Protein AF-A0A1J7H4S2-F1 (afdb_monomer_lite)

Radius of gyration: 12.7 Å; chains: 1; bounding box: 27×32×30 Å

InterPro domains:
  IPR010734 Copine, C-terminal [PF07002] (2-64)
  IPR052079 E3 ubiquitin-ligases/Copine domain-containing protein [PTHR45751] (1-64)

Secondary structure (DSSP, 8-state):
--TT-EE--EE-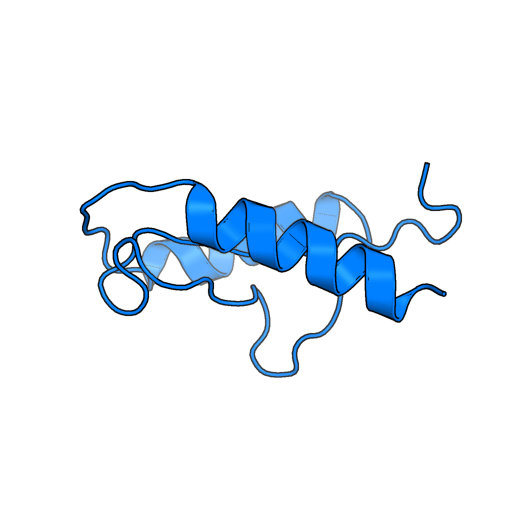SBTTTTTT--EESSTT-PPEEHHHHHHHHHHHHGGG--B-----SHHHHHHHHHHHHHT-

Foldseek 3Di:
DPPQQWAWDWDAQFPVHAQNAIDGLDPVSGTARHVVRVVVSCVVCVVVTHHHYDHDCVHVVVVVVVVVVVVD

Structure (mmCIF, N/CA/C/O backbone):
data_AF-A0A1J7H4S2-F1
#
_entry.id   AF-A0A1J7H4S2-F1
#
loop_
_atom_site.group_PDB
_atom_site.id
_atom_site.type_symbol
_atom_site.label_atom_id
_atom_site.label_alt_id
_atom_site.label_comp_id
_atom_site.label_asym_id
_atom_site.label_entity_id
_atom_site.label_seq_id
_atom_site.pdbx_PDB_ins_code
_atom_site.Cartn_x
_atom_site.Cartn_y
_atom_site.Cartn_z
_atom_site.occupancy
_atom_site.B_iso_or_equiv
_atom_site.auth_seq_id
_atom_site.auth_comp_id
_atom_site.auth_asym_id
_atom_site.auth_atom_id
_atom_site.pdbx_PDB_model_num
ATOM 1 N N . LEU A 1 1 ? 16.210 -12.167 -6.240 1.00 54.94 1 LEU A N 1
ATOM 2 C CA . LEU A 1 1 ? 15.884 -10.737 -6.441 1.00 54.94 1 LEU A CA 1
ATOM 3 C C . LEU A 1 1 ? 15.008 -10.693 -7.674 1.00 54.94 1 LEU A C 1
ATOM 5 O O . LEU A 1 1 ? 15.406 -11.334 -8.636 1.00 54.94 1 LEU A O 1
ATOM 9 N N . ASP A 1 2 ? 13.831 -10.062 -7.609 1.00 56.94 2 ASP A N 1
ATOM 10 C CA . ASP A 1 2 ? 12.897 -10.002 -8.747 1.00 56.94 2 ASP A CA 1
ATOM 11 C C . ASP A 1 2 ? 13.636 -9.436 -9.969 1.00 56.94 2 ASP A C 1
ATOM 13 O O . ASP A 1 2 ? 14.108 -8.296 -9.939 1.00 56.94 2 ASP A O 1
ATOM 17 N N . GLU A 1 3 ? 13.796 -10.251 -11.013 1.00 63.03 3 GLU A N 1
ATOM 18 C CA . GLU A 1 3 ? 14.531 -9.875 -12.231 1.00 63.03 3 GLU A CA 1
ATOM 19 C C . GLU A 1 3 ? 13.806 -8.747 -12.989 1.00 63.03 3 GLU A C 1
ATOM 21 O O . GLU A 1 3 ? 14.435 -7.931 -13.668 1.00 63.03 3 GLU A O 1
ATOM 26 N N . ASP A 1 4 ? 12.496 -8.624 -12.758 1.00 74.38 4 ASP A N 1
ATOM 27 C CA . ASP A 1 4 ? 11.595 -7.705 -13.451 1.00 74.38 4 ASP A CA 1
ATOM 28 C C . ASP A 1 4 ? 11.474 -6.325 -12.779 1.00 74.38 4 ASP A C 1
ATOM 30 O O . ASP A 1 4 ? 10.839 -5.420 -13.318 1.00 74.38 4 ASP A O 1
ATOM 34 N N . ASN A 1 5 ? 12.110 -6.116 -11.617 1.00 82.75 5 ASN A N 1
ATOM 35 C CA . ASN A 1 5 ? 11.964 -4.917 -10.772 1.00 82.75 5 ASN A CA 1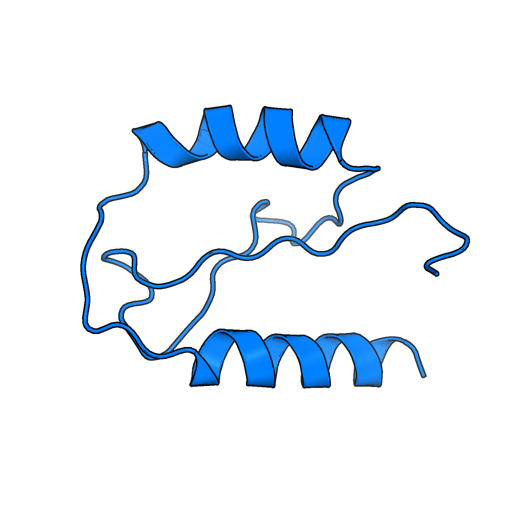
ATOM 36 C C . ASN A 1 5 ? 10.511 -4.572 -10.370 1.00 82.75 5 ASN A C 1
ATOM 38 O O . ASN A 1 5 ? 10.220 -3.428 -10.007 1.00 82.75 5 ASN A O 1
ATOM 42 N N . LEU A 1 6 ? 9.602 -5.541 -10.436 1.00 91.19 6 LEU A N 1
ATOM 43 C CA . LEU A 1 6 ? 8.217 -5.392 -10.010 1.00 91.19 6 LEU A CA 1
ATOM 44 C C . LEU A 1 6 ? 8.111 -5.634 -8.497 1.00 91.19 6 LEU A C 1
ATOM 46 O O . LEU A 1 6 ? 8.790 -6.497 -7.952 1.00 91.19 6 LEU A O 1
ATOM 50 N N . ILE A 1 7 ? 7.292 -4.846 -7.802 1.00 92.88 7 ILE A N 1
ATOM 51 C CA . ILE A 1 7 ? 7.106 -4.916 -6.349 1.00 92.88 7 ILE A CA 1
ATOM 52 C C . ILE A 1 7 ? 5.612 -4.986 -6.038 1.00 92.88 7 ILE A C 1
ATOM 54 O O . ILE A 1 7 ? 4.871 -4.027 -6.268 1.00 92.88 7 ILE A O 1
ATOM 58 N N . HIS A 1 8 ? 5.161 -6.114 -5.487 1.00 93.88 8 HIS A N 1
ATOM 59 C CA . HIS A 1 8 ? 3.814 -6.212 -4.927 1.00 93.88 8 HIS A CA 1
ATOM 60 C C . HIS A 1 8 ? 3.735 -5.343 -3.667 1.00 93.88 8 HIS A C 1
ATOM 62 O O . HIS A 1 8 ? 4.599 -5.430 -2.792 1.00 93.88 8 HIS A O 1
ATOM 68 N N . CYS A 1 9 ? 2.730 -4.472 -3.580 1.00 96.62 9 CYS A N 1
ATOM 69 C CA . CYS A 1 9 ? 2.599 -3.518 -2.481 1.00 96.62 9 CYS A CA 1
ATOM 70 C C . CYS A 1 9 ? 1.217 -3.591 -1.854 1.00 96.62 9 CYS A C 1
ATOM 72 O O . CYS A 1 9 ? 0.213 -3.294 -2.503 1.00 96.62 9 CYS A O 1
ATOM 74 N N . PHE A 1 10 ? 1.207 -3.921 -0.567 1.00 97.44 10 PHE A N 1
ATOM 75 C CA . PHE A 1 10 ? 0.005 -4.045 0.236 1.00 97.44 10 PHE A CA 1
ATOM 76 C C . PHE A 1 10 ? 0.113 -3.196 1.502 1.00 97.44 10 PHE A C 1
ATOM 78 O O . PHE A 1 10 ? 1.210 -2.983 2.025 1.00 97.44 10 PHE A O 1
ATOM 85 N N . GLY A 1 11 ? -1.024 -2.720 1.999 1.00 97.31 11 GLY A N 1
ATOM 86 C CA . GLY A 1 11 ? -1.162 -2.152 3.337 1.00 97.31 11 GLY A CA 1
ATOM 87 C C . GLY A 1 11 ? -2.151 -2.956 4.179 1.00 97.31 11 GLY A C 1
ATOM 88 O O . GLY A 1 11 ? -2.941 -3.727 3.646 1.00 97.31 11 GLY A O 1
ATOM 89 N N . PHE A 1 12 ? -2.083 -2.794 5.498 1.00 97.88 12 PHE A N 1
ATOM 90 C CA . PHE A 1 12 ? -2.968 -3.438 6.473 1.00 97.88 12 PHE A CA 1
ATOM 91 C C . PHE A 1 12 ? -3.064 -2.569 7.734 1.00 97.88 12 PHE A C 1
ATOM 93 O O . PHE A 1 12 ? -2.258 -1.653 7.929 1.00 97.88 12 PHE A O 1
ATOM 100 N N . GLY A 1 13 ? -4.026 -2.865 8.607 1.00 97.31 13 GLY A N 1
ATOM 101 C CA . GLY A 1 13 ? -4.257 -2.123 9.850 1.00 97.31 13 GLY A CA 1
ATOM 102 C C . GLY A 1 13 ? -5.028 -0.809 9.692 1.00 97.31 13 GLY A C 1
ATOM 103 O O . GLY A 1 13 ? -5.049 -0.004 10.628 1.00 97.31 13 GLY A O 1
ATOM 104 N N . ASP A 1 14 ? -5.651 -0.562 8.539 1.00 97.62 14 ASP A N 1
ATOM 105 C CA . ASP A 1 14 ? -6.578 0.558 8.381 1.00 97.62 14 ASP A CA 1
ATOM 106 C C . ASP A 1 14 ? -8.000 0.177 8.830 1.00 97.62 14 ASP A C 1
ATOM 108 O O . ASP A 1 14 ? -8.279 -0.964 9.203 1.00 97.62 14 ASP A O 1
ATOM 112 N N . ALA A 1 15 ? -8.914 1.148 8.830 1.00 97.56 15 ALA A N 1
ATOM 113 C CA . ALA A 1 15 ? -10.300 0.946 9.252 1.00 97.56 15 ALA A CA 1
ATOM 114 C C . ALA A 1 15 ? -11.094 -0.014 8.348 1.00 97.56 15 ALA A C 1
ATOM 116 O O . ALA A 1 15 ? -12.190 -0.425 8.726 1.00 97.56 15 ALA A O 1
ATOM 117 N N . LEU A 1 16 ? -10.584 -0.360 7.163 1.00 96.38 16 LEU A N 1
ATOM 118 C CA . LEU A 1 16 ? -11.202 -1.348 6.285 1.00 96.38 16 LEU A CA 1
ATOM 119 C C . LEU A 1 16 ? -10.652 -2.748 6.558 1.00 96.38 16 LEU A C 1
ATOM 121 O O . LEU A 1 16 ? -11.439 -3.679 6.710 1.00 96.38 16 LEU A O 1
ATOM 125 N N . THR A 1 17 ? -9.334 -2.904 6.695 1.00 97.69 17 THR A N 1
ATOM 126 C CA . THR A 1 17 ? -8.711 -4.226 6.844 1.00 97.69 17 THR A CA 1
ATOM 127 C C . THR A 1 17 ? -8.617 -4.724 8.284 1.00 97.69 17 THR A C 1
ATOM 129 O O . THR A 1 17 ? -8.563 -5.933 8.510 1.00 97.69 17 THR A O 1
ATOM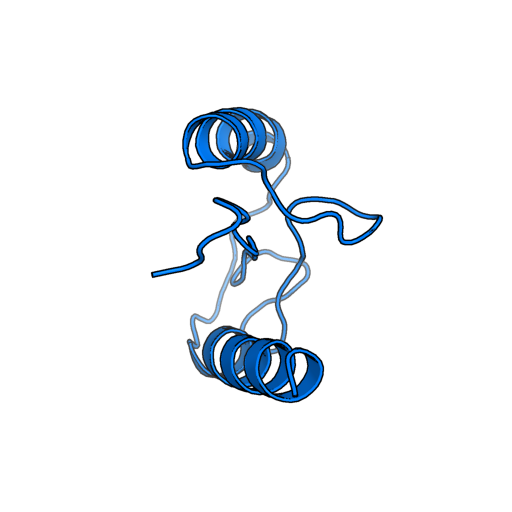 132 N N . HIS A 1 18 ? -8.542 -3.816 9.266 1.00 97.00 18 HIS A N 1
ATOM 133 C CA . HIS A 1 18 ? -8.222 -4.136 10.663 1.00 97.00 18 HIS A CA 1
ATOM 134 C C . HIS A 1 18 ? -7.025 -5.110 10.750 1.00 97.00 18 HIS A C 1
ATOM 136 O O . HIS A 1 18 ? -6.005 -4.887 10.095 1.00 97.00 18 HIS A O 1
ATOM 142 N N . ASP A 1 19 ? -7.148 -6.186 11.528 1.00 97.75 19 ASP A N 1
ATOM 143 C CA . ASP A 1 19 ? -6.156 -7.247 11.699 1.00 97.75 19 ASP A CA 1
ATOM 144 C C . ASP A 1 19 ? -6.459 -8.517 10.881 1.00 97.75 19 ASP A C 1
ATOM 146 O O . ASP A 1 19 ? -5.848 -9.555 11.138 1.00 97.75 19 ASP A O 1
ATOM 150 N N . GLN A 1 20 ? -7.393 -8.445 9.925 1.00 97.94 20 GLN A N 1
ATOM 151 C CA . GLN A 1 20 ? -7.920 -9.610 9.199 1.00 97.94 20 GLN A CA 1
ATOM 152 C C . GLN A 1 20 ? -7.546 -9.646 7.716 1.00 97.94 20 GLN A C 1
ATOM 154 O O . GLN A 1 20 ? -7.574 -10.719 7.126 1.00 97.94 20 GLN A O 1
ATOM 159 N N . ASP A 1 21 ? -7.213 -8.505 7.109 1.00 97.75 21 ASP A N 1
ATOM 160 C CA . ASP A 1 21 ? -7.021 -8.422 5.657 1.00 97.75 21 ASP A CA 1
ATOM 161 C C . ASP A 1 21 ? -5.861 -7.492 5.264 1.00 97.75 21 ASP A C 1
ATOM 163 O O . ASP A 1 21 ? -5.226 -6.847 6.107 1.00 97.75 21 ASP A O 1
ATOM 167 N N . VAL A 1 22 ? -5.602 -7.412 3.963 1.00 97.88 22 VAL A N 1
ATOM 168 C CA . VAL A 1 22 ? -4.718 -6.442 3.325 1.00 97.88 22 VAL A CA 1
ATOM 169 C C . VAL A 1 22 ? -5.455 -5.714 2.203 1.00 97.88 22 VAL A C 1
ATOM 171 O O . VAL A 1 22 ? -6.400 -6.225 1.614 1.00 97.88 22 VAL A O 1
ATOM 174 N N . PHE A 1 23 ? -4.990 -4.525 1.840 1.00 97.19 23 PHE A N 1
ATOM 175 C CA . PHE A 1 23 ? -5.407 -3.854 0.612 1.00 97.19 23 PHE A CA 1
ATOM 176 C C . PHE A 1 23 ? -4.212 -3.694 -0.326 1.00 97.19 23 PHE A C 1
ATOM 178 O O . PHE A 1 23 ? -3.093 -3.433 0.119 1.00 97.19 23 PHE A O 1
ATOM 185 N N . SER A 1 24 ? -4.440 -3.814 -1.633 1.00 97.00 24 SER A N 1
ATOM 186 C CA . SER A 1 24 ? -3.425 -3.482 -2.637 1.00 97.00 24 SER A CA 1
ATOM 187 C C . SER A 1 24 ? -3.290 -1.968 -2.796 1.00 97.00 24 SER A C 1
ATOM 189 O O . SER A 1 24 ? -4.266 -1.221 -2.703 1.00 97.00 24 SER A O 1
ATOM 191 N N . PHE A 1 25 ? -2.079 -1.492 -3.084 1.00 97.31 25 PHE A N 1
ATOM 192 C CA . PHE A 1 25 ? -1.830 -0.076 -3.371 1.00 97.31 25 PHE A CA 1
ATOM 193 C C . PHE A 1 25 ? -2.632 0.435 -4.580 1.00 97.31 25 PHE A C 1
ATOM 195 O O . PHE A 1 25 ? -2.933 1.633 -4.661 1.00 97.31 25 PHE A O 1
ATOM 202 N N . TYR A 1 26 ? -3.008 -0.454 -5.501 1.00 96.56 26 TYR A N 1
ATOM 203 C CA . TYR A 1 26 ? -3.847 -0.146 -6.653 1.00 96.56 26 TYR A CA 1
ATOM 204 C C . TYR A 1 26 ? -5.081 -1.050 -6.702 1.00 96.56 26 TYR A C 1
ATOM 206 O O . TYR A 1 26 ? -4.992 -2.250 -6.468 1.00 96.56 26 TYR A O 1
ATOM 214 N N . LEU A 1 27 ? -6.236 -0.459 -7.028 1.00 91.50 27 LEU A N 1
ATOM 215 C CA . LEU A 1 27 ? -7.533 -1.152 -7.064 1.00 91.50 27 LEU A CA 1
ATOM 216 C C . LEU A 1 27 ? -7.619 -2.2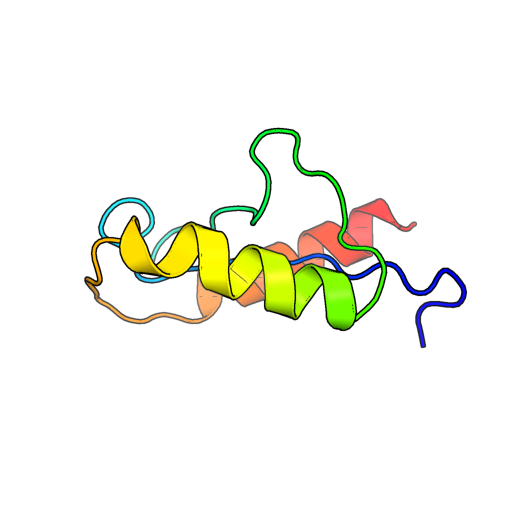27 -8.154 1.00 91.50 27 LEU A C 1
ATOM 218 O O . LEU A 1 27 ? -8.395 -3.162 -8.021 1.00 91.50 27 LEU A O 1
ATOM 222 N N . ASP A 1 28 ? -6.853 -2.074 -9.232 1.00 93.56 28 ASP A N 1
ATOM 223 C CA . ASP A 1 28 ? -6.715 -3.055 -10.312 1.00 93.56 28 ASP A CA 1
ATOM 224 C C . ASP A 1 28 ? -5.605 -4.082 -10.033 1.00 93.56 28 ASP A C 1
ATOM 226 O O . ASP A 1 28 ? -5.196 -4.805 -10.936 1.00 93.56 28 ASP A O 1
ATOM 230 N N . GLU A 1 29 ? -5.097 -4.115 -8.796 1.00 90.06 29 GLU A N 1
ATOM 231 C CA . GLU A 1 29 ? -4.053 -5.025 -8.319 1.00 90.06 29 GLU A CA 1
ATOM 232 C C . GLU A 1 29 ? -2.737 -4.949 -9.110 1.00 90.06 29 GLU A C 1
ATOM 234 O O . GLU A 1 29 ? -1.901 -5.854 -9.035 1.00 90.06 29 GLU A O 1
ATOM 239 N N . ARG A 1 30 ? -2.501 -3.848 -9.840 1.00 93.06 30 ARG A N 1
ATOM 240 C CA . ARG A 1 30 ? -1.252 -3.678 -10.587 1.00 93.06 30 ARG A CA 1
ATOM 241 C C . ARG A 1 30 ? -0.043 -3.661 -9.647 1.00 93.06 30 ARG A C 1
ATOM 243 O O . ARG A 1 30 ? -0.070 -3.083 -8.557 1.00 93.06 30 ARG A O 1
ATOM 250 N N . ILE A 1 31 ? 1.051 -4.239 -10.125 1.00 94.19 31 ILE A N 1
ATOM 251 C CA . ILE A 1 31 ? 2.315 -4.340 -9.397 1.00 94.19 31 ILE A CA 1
ATOM 252 C C . ILE A 1 31 ? 3.125 -3.054 -9.613 1.00 94.19 31 ILE A C 1
ATOM 254 O O . ILE A 1 31 ? 3.201 -2.553 -10.735 1.00 94.19 31 ILE A O 1
ATOM 258 N N . CYS A 1 32 ? 3.734 -2.512 -8.559 1.00 95.38 32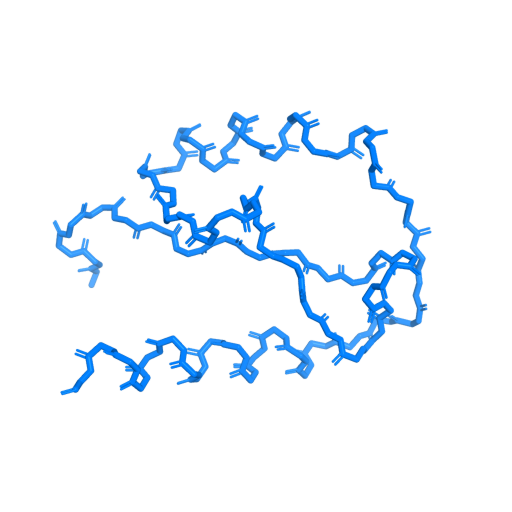 CYS A N 1
ATOM 259 C CA . CYS A 1 32 ? 4.549 -1.303 -8.668 1.00 95.38 32 CYS A CA 1
ATOM 260 C C . CYS A 1 32 ? 5.830 -1.583 -9.461 1.00 95.38 32 CYS A C 1
ATOM 262 O O . CYS A 1 32 ? 6.506 -2.584 -9.232 1.00 95.38 32 CYS A O 1
ATOM 264 N N . ASN A 1 33 ? 6.221 -0.663 -10.333 1.00 94.62 33 ASN A N 1
ATOM 265 C CA . ASN A 1 33 ? 7.521 -0.673 -10.982 1.00 94.62 33 ASN A CA 1
ATOM 266 C C . ASN A 1 33 ? 8.548 0.043 -10.099 1.00 94.62 33 ASN A C 1
ATOM 268 O O . ASN A 1 33 ? 8.605 1.276 -10.068 1.00 94.62 33 ASN A O 1
ATOM 272 N N . ARG A 1 34 ? 9.397 -0.744 -9.427 1.00 92.19 34 ARG A N 1
ATOM 273 C CA . ARG A 1 34 ? 10.484 -0.284 -8.548 1.00 92.19 34 ARG A CA 1
ATOM 274 C C . ARG A 1 34 ? 10.016 0.543 -7.350 1.00 92.19 34 ARG A C 1
ATOM 276 O O . ARG A 1 34 ? 8.852 0.903 -7.194 1.00 92.19 34 ARG A O 1
ATOM 283 N N . PHE A 1 35 ? 10.967 0.853 -6.474 1.00 94.38 35 PHE A N 1
ATOM 284 C CA . PHE A 1 35 ? 10.721 1.596 -5.240 1.00 94.38 35 PHE A CA 1
ATOM 285 C C . PHE A 1 35 ? 10.262 3.037 -5.476 1.00 94.38 35 PHE A C 1
ATOM 287 O O . PHE A 1 35 ? 9.580 3.600 -4.619 1.00 94.38 35 PHE A O 1
ATOM 294 N N . GLU A 1 36 ? 10.601 3.640 -6.616 1.00 96.06 36 GLU A N 1
ATOM 295 C CA . GLU A 1 36 ? 10.145 4.982 -6.967 1.00 96.06 36 GLU A CA 1
ATOM 296 C C . GLU A 1 36 ? 8.616 5.040 -7.072 1.00 96.06 36 GLU A C 1
ATOM 298 O O . GLU A 1 36 ? 8.002 5.951 -6.506 1.00 96.06 36 GLU A O 1
ATOM 303 N N . GLU A 1 37 ? 7.991 4.054 -7.726 1.00 96.94 37 GLU A N 1
ATOM 304 C CA . GLU A 1 37 ? 6.531 3.988 -7.810 1.00 96.94 37 GLU A CA 1
ATOM 305 C C . GLU A 1 37 ? 5.907 3.658 -6.453 1.00 96.94 37 GLU A C 1
ATOM 307 O O . GLU A 1 37 ? 4.931 4.305 -6.074 1.00 96.94 37 GLU A O 1
ATOM 312 N N . VAL A 1 38 ? 6.502 2.740 -5.679 1.00 97.25 38 VAL A N 1
ATOM 313 C CA . VAL A 1 38 ? 6.042 2.440 -4.310 1.00 97.25 38 VAL A CA 1
ATOM 314 C C . VAL A 1 38 ? 5.976 3.715 -3.474 1.00 97.25 38 VAL A C 1
ATOM 316 O O . VAL A 1 38 ? 4.965 3.992 -2.830 1.00 97.25 38 VAL A O 1
ATOM 319 N N . LEU A 1 39 ? 7.039 4.521 -3.505 1.00 98.31 39 LEU A N 1
ATOM 320 C CA . LEU A 1 39 ? 7.126 5.751 -2.728 1.00 98.31 39 LEU A CA 1
ATOM 321 C C . LEU A 1 39 ? 6.140 6.819 -3.213 1.00 98.31 39 LEU A C 1
ATOM 323 O O . LEU A 1 39 ? 5.542 7.509 -2.383 1.00 98.31 39 LEU A O 1
ATOM 327 N N . SER A 1 40 ? 5.974 6.973 -4.531 1.00 98.25 40 SER A N 1
ATOM 328 C CA . SER A 1 40 ? 4.968 7.883 -5.094 1.00 98.25 40 SER A CA 1
ATOM 329 C C . SER A 1 40 ? 3.575 7.477 -4.633 1.00 98.25 40 SER A C 1
ATOM 331 O O . SER A 1 40 ? 2.852 8.279 -4.042 1.00 98.25 40 SER A O 1
ATOM 333 N N . ARG A 1 41 ? 3.235 6.197 -4.806 1.00 98.12 41 ARG A N 1
ATOM 334 C CA . ARG A 1 41 ? 1.907 5.685 -4.502 1.00 98.12 41 ARG A CA 1
ATOM 335 C C . ARG A 1 41 ? 1.592 5.711 -3.013 1.00 98.12 41 ARG A C 1
ATOM 337 O O . ARG A 1 41 ? 0.503 6.126 -2.635 1.00 98.12 41 ARG A O 1
ATOM 344 N N . TYR A 1 42 ? 2.554 5.357 -2.163 1.00 98.38 42 TYR A N 1
ATOM 345 C CA . TYR A 1 42 ? 2.427 5.478 -0.711 1.00 98.38 42 TYR A CA 1
ATOM 346 C C . TYR A 1 42 ? 2.031 6.905 -0.299 1.00 98.38 42 TYR A C 1
ATOM 348 O O . TYR A 1 42 ? 1.096 7.099 0.476 1.00 98.38 42 TYR A O 1
ATOM 356 N N . ARG A 1 43 ? 2.694 7.926 -0.860 1.00 98.50 43 ARG A N 1
ATOM 357 C CA . ARG A 1 43 ? 2.383 9.336 -0.564 1.00 98.50 43 ARG A CA 1
ATOM 358 C C . ARG A 1 43 ? 0.988 9.752 -1.032 1.00 98.50 43 ARG A C 1
ATOM 360 O O . ARG A 1 43 ? 0.386 10.611 -0.396 1.00 98.50 43 ARG A O 1
ATOM 367 N N . GLU A 1 44 ? 0.484 9.165 -2.113 1.00 98.31 44 GLU A N 1
ATOM 368 C CA . GLU A 1 44 ? -0.868 9.428 -2.620 1.00 98.31 44 GLU A CA 1
ATOM 369 C C . GLU A 1 44 ? -1.959 8.807 -1.738 1.00 98.31 44 GLU A C 1
ATOM 371 O O . GLU A 1 44 ? -2.990 9.437 -1.498 1.00 98.31 44 GLU A O 1
ATOM 376 N N . ILE A 1 45 ? -1.757 7.576 -1.259 1.00 97.56 45 ILE A N 1
ATOM 377 C CA . ILE A 1 45 ? -2.804 6.834 -0.540 1.00 97.56 45 ILE A CA 1
ATOM 378 C C . ILE A 1 45 ? -2.886 7.212 0.938 1.00 97.56 45 ILE A C 1
ATOM 380 O O . ILE A 1 45 ? -3.988 7.332 1.461 1.00 97.56 45 ILE A O 1
ATOM 384 N N . VAL A 1 46 ? -1.753 7.464 1.605 1.00 97.75 46 VAL A N 1
ATOM 385 C CA . VAL A 1 46 ? -1.697 7.686 3.063 1.00 97.75 46 VAL A CA 1
ATOM 386 C C . VAL A 1 46 ? -2.654 8.770 3.575 1.00 97.75 46 VAL A C 1
ATOM 388 O O . VAL A 1 46 ? -3.317 8.512 4.576 1.00 97.75 46 VAL A O 1
ATOM 391 N N . PRO A 1 47 ? -2.809 9.941 2.925 1.00 98.31 47 PRO A N 1
ATOM 392 C CA . PRO A 1 47 ? -3.756 10.962 3.386 1.00 98.31 47 PRO A CA 1
ATOM 393 C C . PRO A 1 47 ? -5.225 10.512 3.396 1.00 98.31 47 PRO A C 1
ATOM 395 O O . PRO A 1 47 ? -6.045 11.132 4.068 1.00 98.31 47 PRO A O 1
ATOM 398 N N . HIS A 1 48 ? -5.558 9.463 2.642 1.00 97.25 48 HIS A N 1
ATOM 399 C CA . HIS A 1 48 ? -6.908 8.917 2.505 1.00 97.25 48 HIS A CA 1
ATOM 400 C C . HIS A 1 48 ? -7.135 7.672 3.375 1.00 97.25 48 HIS A C 1
ATOM 402 O O . HIS A 1 48 ? -8.252 7.163 3.426 1.00 97.25 48 HIS A O 1
ATOM 408 N N . ILE A 1 49 ? -6.095 7.179 4.052 1.00 97.31 49 ILE A N 1
ATOM 409 C CA . ILE A 1 49 ? -6.167 6.004 4.918 1.00 97.31 49 ILE A CA 1
ATOM 410 C C . ILE A 1 49 ? -6.595 6.435 6.319 1.00 97.31 49 ILE A C 1
ATOM 412 O O . ILE A 1 49 ? -5.965 7.286 6.952 1.00 97.31 49 ILE A O 1
ATOM 416 N N . GLN A 1 50 ? -7.639 5.793 6.838 1.00 98.12 50 GLN A N 1
ATOM 417 C CA . GLN A 1 50 ? -8.023 5.940 8.234 1.00 98.12 50 GLN A CA 1
ATOM 418 C C . GLN A 1 50 ? -7.291 4.890 9.074 1.00 98.12 50 GLN A C 1
ATOM 420 O O . GLN A 1 50 ? -7.620 3.708 9.027 1.00 98.12 50 GLN A O 1
ATOM 425 N N . L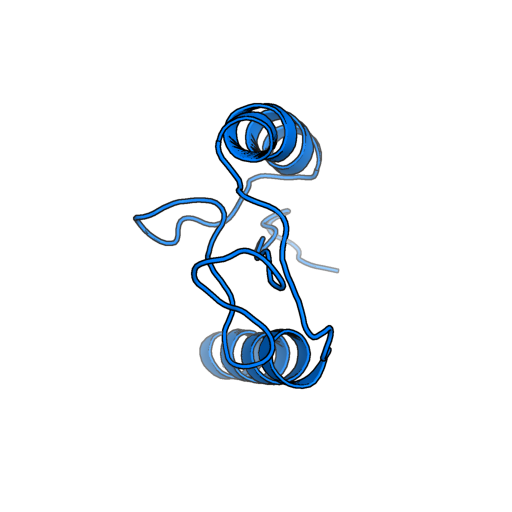EU A 1 51 ? -6.292 5.327 9.844 1.00 96.50 51 LEU A N 1
ATOM 426 C CA . LEU A 1 51 ? -5.524 4.447 10.728 1.00 96.50 51 LEU A CA 1
ATOM 427 C C . LEU A 1 51 ? -6.420 3.838 11.815 1.00 96.50 51 LEU A C 1
ATOM 429 O O . LEU A 1 51 ? -7.218 4.551 12.430 1.00 96.50 51 LEU A O 1
ATOM 433 N N . ALA A 1 52 ? -6.255 2.540 12.067 1.00 96.50 52 ALA A N 1
ATOM 434 C CA . ALA A 1 52 ? -7.048 1.801 13.039 1.00 96.50 52 ALA A CA 1
ATOM 435 C C . ALA A 1 52 ? -6.190 0.760 13.788 1.00 96.50 52 ALA A C 1
ATOM 437 O O . ALA A 1 52 ? -5.053 1.027 14.178 1.00 96.50 52 ALA A O 1
ATOM 438 N N . GLY A 1 53 ? -6.781 -0.401 14.056 1.00 90.00 53 GLY A N 1
ATOM 439 C CA . GLY A 1 53 ? -6.200 -1.563 14.711 1.00 90.00 53 GLY A CA 1
ATOM 440 C C . GLY A 1 53 ? -7.279 -2.645 14.878 1.00 90.00 53 GLY A C 1
ATOM 441 O O . GLY A 1 53 ? -8.415 -2.412 14.465 1.00 90.00 53 GLY A O 1
ATOM 442 N N . PRO A 1 54 ? -6.992 -3.792 15.518 1.00 96.12 54 PRO A N 1
ATOM 443 C CA . PRO A 1 54 ? -5.706 -4.201 16.083 1.00 96.12 54 PRO A CA 1
ATOM 444 C C . PRO A 1 54 ? -4.615 -4.390 15.021 1.00 96.12 54 PRO A C 1
ATOM 446 O O . PRO A 1 54 ? -4.866 -4.301 13.824 1.00 96.12 54 PRO A O 1
ATOM 449 N N . THR A 1 55 ? -3.383 -4.643 15.457 1.00 96.44 55 THR A N 1
ATOM 450 C CA . THR A 1 55 ? -2.276 -4.961 14.547 1.00 96.44 55 THR A CA 1
ATOM 451 C C . THR A 1 55 ? -1.988 -6.456 14.587 1.00 96.44 55 THR A C 1
ATOM 453 O O . THR A 1 55 ? -1.588 -6.980 15.626 1.00 96.44 55 THR A O 1
ATOM 456 N N . SER A 1 56 ? -2.129 -7.118 13.441 1.00 97.69 56 SER A N 1
ATOM 457 C CA . SER A 1 56 ? -1.651 -8.478 13.192 1.00 97.69 56 SER A CA 1
ATOM 458 C C . SER A 1 56 ? -0.869 -8.498 11.885 1.00 97.69 56 SER A C 1
ATOM 460 O O . SER A 1 56 ? -1.261 -7.847 10.920 1.00 97.69 56 SER A O 1
ATOM 462 N N . PHE A 1 57 ? 0.232 -9.247 11.848 1.00 97.44 57 PHE A N 1
ATOM 463 C CA . PHE A 1 57 ? 0.969 -9.498 10.606 1.00 97.44 57 PHE A CA 1
ATOM 464 C C . PHE A 1 57 ? 0.479 -10.743 9.865 1.00 97.44 57 PHE A C 1
ATOM 466 O O . PHE A 1 57 ? 0.931 -10.974 8.748 1.00 97.44 57 PHE A O 1
ATOM 473 N N . ALA A 1 58 ? -0.430 -11.533 10.451 1.00 98.06 58 ALA A N 1
ATOM 474 C CA . ALA A 1 58 ? -0.941 -12.738 9.800 1.00 98.06 58 ALA A CA 1
ATOM 475 C C . ALA A 1 58 ? -1.491 -12.454 8.383 1.00 98.06 58 ALA A C 1
ATOM 477 O O . ALA A 1 58 ? -1.006 -13.102 7.457 1.00 98.06 58 ALA A O 1
ATOM 478 N N . PRO A 1 59 ? -2.335 -11.421 8.152 1.00 97.50 59 PRO A N 1
ATOM 479 C CA . PRO A 1 59 ? -2.891 -11.174 6.817 1.00 97.50 59 PRO A CA 1
ATOM 480 C C . PRO A 1 59 ? -1.832 -10.867 5.749 1.00 97.50 59 PRO A C 1
ATOM 482 O O . PRO A 1 59 ? -1.918 -11.338 4.618 1.00 97.50 59 PRO A O 1
ATOM 485 N N . VAL A 1 60 ? -0.795 -10.092 6.096 1.00 96.94 60 VAL A N 1
ATOM 486 C CA . VAL A 1 60 ? 0.253 -9.716 5.131 1.00 96.94 60 VAL A CA 1
ATOM 487 C C . VAL A 1 60 ? 1.240 -10.853 4.859 1.00 96.94 60 VAL A C 1
ATOM 489 O O . VAL A 1 60 ? 1.755 -10.950 3.746 1.00 96.94 60 VAL A O 1
ATOM 492 N N . ILE A 1 61 ? 1.481 -11.736 5.835 1.00 97.44 61 ILE A N 1
ATOM 493 C CA . ILE A 1 61 ? 2.299 -12.941 5.635 1.00 97.44 61 ILE A CA 1
ATOM 494 C C . ILE A 1 61 ? 1.565 -13.926 4.719 1.00 97.44 61 ILE A C 1
ATOM 496 O O . ILE A 1 61 ? 2.146 -14.367 3.731 1.00 97.44 61 ILE A O 1
ATOM 500 N N . GLU A 1 62 ? 0.289 -14.204 4.993 1.00 96.69 62 GLU A N 1
ATOM 501 C CA . GLU A 1 62 ? -0.547 -15.088 4.167 1.00 96.69 62 GLU A CA 1
ATOM 502 C C . GLU A 1 62 ? -0.667 -14.566 2.726 1.00 96.69 62 GLU A C 1
ATOM 504 O O . GLU A 1 62 ? -0.560 -15.330 1.766 1.00 96.69 62 GLU A O 1
ATOM 509 N N . MET A 1 63 ? -0.801 -13.246 2.543 1.00 95.75 63 MET A N 1
ATOM 510 C CA . MET A 1 63 ? -0.759 -12.641 1.209 1.00 95.75 63 MET A CA 1
ATOM 511 C C . MET A 1 63 ? 0.591 -12.868 0.510 1.00 95.75 63 MET A C 1
ATOM 513 O O . MET A 1 63 ? 0.622 -13.158 -0.686 1.00 95.75 63 MET A O 1
ATOM 517 N N . GLY A 1 64 ? 1.706 -12.757 1.236 1.00 93.19 64 GLY A N 1
ATOM 518 C CA . GLY A 1 64 ? 3.036 -13.051 0.701 1.00 93.19 64 GLY A CA 1
ATOM 519 C C . GLY A 1 64 ? 3.150 -14.485 0.179 1.00 93.19 64 GLY A C 1
ATOM 520 O O . GLY A 1 64 ? 3.591 -14.688 -0.951 1.00 93.19 64 GLY A O 1
ATOM 521 N N . GLU A 1 65 ? 2.675 -15.464 0.953 1.00 93.25 65 GLU A N 1
ATOM 522 C CA . GLU A 1 65 ? 2.640 -16.874 0.540 1.00 93.25 65 GLU A CA 1
ATOM 523 C C . GLU A 1 65 ? 1.768 -17.092 -0.710 1.00 93.25 65 GLU A C 1
ATOM 525 O O . GLU A 1 65 ? 2.146 -17.853 -1.603 1.00 93.25 65 GLU A O 1
ATOM 530 N N . ASN A 1 66 ? 0.623 -16.407 -0.810 1.00 90.25 66 ASN A N 1
ATOM 531 C CA . ASN A 1 66 ? -0.259 -16.487 -1.979 1.00 90.25 66 ASN A CA 1
ATOM 532 C C . ASN A 1 66 ? 0.398 -15.915 -3.245 1.00 90.25 66 ASN A C 1
ATOM 534 O O . ASN A 1 66 ? 0.313 -16.519 -4.315 1.00 90.25 66 ASN A O 1
ATOM 538 N N . VAL A 1 67 ? 1.077 -14.769 -3.135 1.00 87.44 67 VAL A N 1
ATOM 539 C CA . VAL A 1 67 ? 1.799 -14.155 -4.263 1.00 87.44 67 VAL A CA 1
ATOM 540 C C . VAL A 1 67 ? 2.920 -15.068 -4.762 1.00 87.44 67 VAL A C 1
ATOM 542 O O . VAL A 1 67 ? 3.100 -15.200 -5.973 1.00 87.44 67 VAL A O 1
ATOM 545 N N . GLU A 1 68 ? 3.654 -15.727 -3.863 1.00 79.50 68 GLU A N 1
ATOM 546 C CA . GLU A 1 68 ? 4.689 -16.692 -4.252 1.00 79.50 68 GLU A CA 1
ATOM 547 C C . GLU A 1 68 ? 4.107 -17.916 -4.973 1.00 79.50 68 GLU A C 1
ATOM 549 O O . GLU A 1 68 ? 4.686 -18.367 -5.960 1.00 79.50 68 GLU A O 1
ATOM 554 N N . GLN A 1 69 ? 2.941 -18.415 -4.551 1.00 77.00 69 GLN A N 1
ATOM 555 C CA . GLN A 1 69 ? 2.273 -19.540 -5.216 1.00 77.00 69 GLN A CA 1
ATOM 556 C C . GLN A 1 69 ? 1.798 -19.211 -6.637 1.00 77.00 69 GLN A C 1
ATOM 558 O O . GLN A 1 69 ? 1.863 -20.075 -7.502 1.00 77.00 69 GLN A O 1
ATOM 563 N N . ILE A 1 70 ? 1.353 -17.979 -6.906 1.00 73.94 70 ILE A N 1
ATOM 564 C CA . ILE A 1 70 ? 0.904 -17.557 -8.250 1.00 73.94 70 ILE A CA 1
ATOM 565 C C . ILE A 1 70 ? 2.078 -17.452 -9.241 1.00 73.94 70 ILE A C 1
ATOM 567 O O . ILE A 1 70 ? 1.879 -17.542 -10.453 1.00 73.94 70 ILE A O 1
ATOM 571 N N . LYS A 1 71 ? 3.310 -17.263 -8.749 1.00 64.62 71 LYS A N 1
ATOM 572 C CA . LYS A 1 71 ? 4.516 -17.195 -9.590 1.00 64.62 71 LYS A CA 1
ATOM 573 C C . LYS A 1 71 ? 5.003 -18.574 -10.086 1.00 64.62 71 LYS A C 1
ATOM 575 O O . LYS A 1 71 ? 5.920 -18.603 -10.910 1.00 64.62 71 LYS A O 1
ATOM 580 N N . HIS A 1 72 ? 4.423 -19.687 -9.623 1.00 52.00 72 HIS A N 1
ATOM 581 C CA . HIS A 1 72 ? 4.755 -21.058 -10.045 1.00 52.00 72 HIS A CA 1
ATOM 582 C C . HIS A 1 72 ? 3.641 -21.721 -10.859 1.00 52.00 72 HIS A C 1
ATOM 584 O O . HIS A 1 72 ? 4.006 -22.463 -11.802 1.00 52.00 72 HIS A O 1
#

Organism: Lupinus angustifolius (NCBI:txid3871)

Sequence (72 aa):
LDEDNLIHCFGFGDALTHDQDVFSFYLDERICNRFEEVLSRYREIVPHIQLAGPTSFAPVIEMGENVEQIKH

pLDDT: mean 92.11, std 10.73, range [52.0, 98.5]